Protein AF-A0A6P0IY84-F1 (afdb_monomer_lite)

Radius of gyration: 12.88 Å; chains: 1; bounding box: 27×34×36 Å

Secondary structure (DSSP, 8-state):
-PPPTTS-----TT---TT--TTS-SS-------HHHHHHHHHHHHHT--------TTSSHHHHHHHHHHHHT----------

pLDDT: mean 91.69, std 11.16, range [49.09, 97.69]

Sequence (83 aa):
MKLPTKLTFENHLTRRPKNAHKDSPQQPEPYVVSSELKKAVNLAIYLRRPLLLEGDAGCGKTRLASAVAYELGLPLYRWDVRS

Foldseek 3Di:
DDFDPLQAQPLDQPQADPPFDPQADPHAQRDDDDPVRSVQVSVCVRVVHDDDDDDDPPPCPVSVLNNSSRNNSHHDDDDDDDD

Structure (mmCIF, N/CA/C/O backbone):
data_AF-A0A6P0IY84-F1
#
_entry.id   AF-A0A6P0IY84-F1
#
loop_
_atom_site.group_PDB
_atom_site.id
_atom_site.type_symbol
_atom_site.label_atom_id
_atom_site.label_alt_id
_atom_site.label_comp_id
_atom_site.label_asym_id
_atom_site.label_entity_id
_atom_site.label_seq_id
_atom_site.pdbx_PDB_ins_code
_atom_site.Cartn_x
_atom_site.Cartn_y
_atom_site.Cartn_z
_atom_site.occupancy
_atom_site.B_iso_or_equiv
_atom_site.auth_seq_id
_atom_site.auth_comp_id
_atom_site.auth_asym_id
_atom_site.auth_atom_id
_atom_site.pdbx_PDB_model_num
ATOM 1 N N . MET A 1 1 ? -11.574 19.540 1.283 1.00 50.78 1 MET A N 1
ATOM 2 C CA . MET A 1 1 ? -12.476 18.413 0.957 1.00 50.78 1 MET A CA 1
ATOM 3 C C . MET A 1 1 ? -12.117 17.243 1.869 1.00 50.78 1 MET A C 1
ATOM 5 O O . MET A 1 1 ? -11.008 16.741 1.757 1.00 50.78 1 MET A O 1
ATOM 9 N N . LYS A 1 2 ? -12.964 16.888 2.848 1.00 49.09 2 LYS A N 1
ATOM 10 C CA . LYS A 1 2 ? -12.708 15.750 3.754 1.00 49.09 2 LYS A CA 1
ATOM 11 C C . LYS A 1 2 ? -13.229 14.472 3.091 1.00 49.09 2 LYS A C 1
ATOM 13 O O . LYS A 1 2 ? -14.398 14.421 2.724 1.00 49.09 2 LYS A O 1
ATOM 18 N N . LEU A 1 3 ? -12.358 13.484 2.897 1.00 5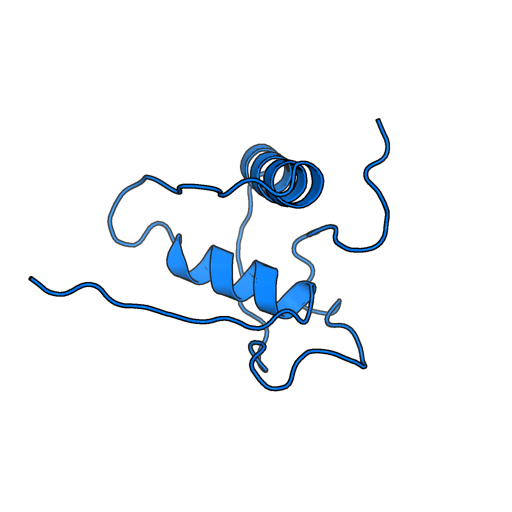2.94 3 LEU A N 1
ATOM 19 C CA . LEU A 1 3 ? -12.727 12.178 2.344 1.00 52.94 3 LEU A CA 1
ATOM 20 C C . LEU A 1 3 ? -13.526 11.377 3.396 1.00 52.94 3 LEU A C 1
ATOM 22 O O . LEU A 1 3 ? -13.272 11.542 4.592 1.00 52.94 3 LEU A O 1
ATOM 26 N N . PRO A 1 4 ? -14.498 10.540 2.991 1.00 50.38 4 PRO A N 1
ATOM 27 C CA . PRO A 1 4 ? -15.271 9.705 3.901 1.00 50.38 4 PRO A CA 1
ATOM 28 C C . PRO A 1 4 ? -14.335 8.797 4.702 1.00 50.38 4 PRO A C 1
ATOM 30 O O . PRO A 1 4 ? -13.503 8.081 4.155 1.00 50.38 4 PRO A O 1
ATOM 33 N N . THR A 1 5 ? -14.503 8.825 6.019 1.00 60.38 5 THR A N 1
ATOM 34 C CA . THR A 1 5 ? -13.565 8.343 7.044 1.00 60.38 5 THR A CA 1
ATOM 35 C C . THR A 1 5 ? -13.297 6.839 7.051 1.00 60.38 5 THR A C 1
ATOM 37 O O . TH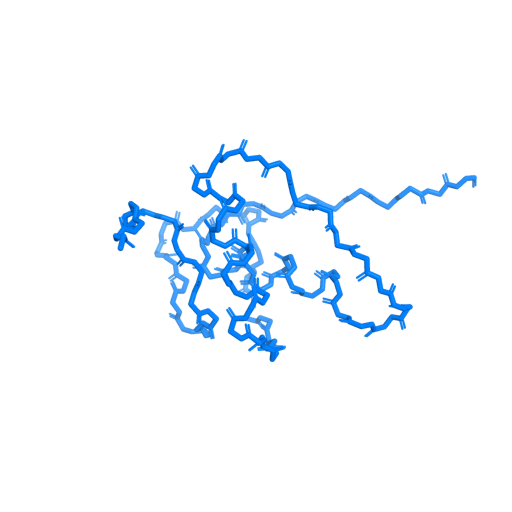R A 1 5 ? -12.424 6.392 7.790 1.00 60.38 5 THR A O 1
ATOM 40 N N . LYS A 1 6 ? -14.047 6.032 6.289 1.00 74.31 6 LYS A N 1
ATOM 41 C CA . LYS A 1 6 ? -14.047 4.575 6.479 1.00 74.31 6 LYS A CA 1
ATOM 42 C C . LYS A 1 6 ? -12.860 3.861 5.822 1.00 74.31 6 LYS A C 1
ATOM 44 O O . LYS A 1 6 ? -12.491 2.798 6.302 1.00 74.31 6 LYS A O 1
ATOM 49 N N . LEU A 1 7 ? -12.260 4.421 4.767 1.00 88.69 7 LEU A N 1
ATOM 50 C CA . LEU A 1 7 ? -11.130 3.817 4.047 1.00 88.69 7 LEU A CA 1
ATOM 51 C C . LEU A 1 7 ? -10.160 4.906 3.567 1.00 88.69 7 LEU A C 1
ATOM 53 O O . LEU A 1 7 ? -10.210 5.331 2.416 1.00 88.69 7 LEU A O 1
ATOM 57 N N . THR A 1 8 ? -9.289 5.361 4.465 1.00 94.56 8 THR A N 1
ATOM 58 C CA . THR A 1 8 ? -8.225 6.325 4.147 1.00 94.56 8 THR A CA 1
ATOM 59 C C . THR A 1 8 ? -6.882 5.705 4.482 1.00 94.56 8 THR A C 1
ATOM 61 O O . THR A 1 8 ? -6.655 5.355 5.639 1.00 94.56 8 THR A O 1
ATOM 64 N N . PHE A 1 9 ? -6.003 5.596 3.492 1.00 95.50 9 PHE A N 1
ATOM 65 C CA . PHE A 1 9 ? -4.623 5.154 3.640 1.00 95.50 9 PHE A CA 1
ATOM 66 C C . PHE A 1 9 ? -3.739 6.321 4.102 1.00 95.50 9 PHE A C 1
ATOM 68 O O . PHE A 1 9 ? -3.631 7.334 3.405 1.00 95.50 9 PHE A O 1
ATOM 75 N N . GLU A 1 10 ? -3.115 6.183 5.272 1.00 94.81 10 GLU A N 1
ATOM 76 C CA . GLU A 1 10 ? -2.206 7.175 5.864 1.00 94.81 10 GLU A CA 1
ATOM 77 C C . GLU A 1 10 ? -0.735 6.740 5.867 1.00 94.81 10 GLU A C 1
ATOM 79 O O . GLU A 1 10 ? 0.135 7.571 6.120 1.00 94.81 10 GLU A O 1
ATOM 84 N N . ASN A 1 11 ? -0.456 5.489 5.497 1.00 94.31 11 ASN A N 1
ATOM 85 C CA . ASN A 1 11 ? 0.849 4.835 5.534 1.00 94.31 11 ASN A CA 1
ATOM 86 C C . ASN A 1 11 ? 1.402 4.671 6.962 1.00 94.31 11 ASN A C 1
ATOM 88 O O . ASN A 1 11 ? 2.546 5.015 7.257 1.00 94.31 11 ASN A O 1
ATOM 92 N N . HIS A 1 12 ? 0.566 4.151 7.867 1.00 93.31 12 HIS A N 1
ATOM 93 C CA . HIS A 1 12 ? 0.895 3.897 9.273 1.00 93.31 12 HIS A CA 1
ATOM 94 C C . HIS A 1 12 ? 0.989 2.393 9.570 1.00 93.31 12 HIS A C 1
ATOM 96 O O . HIS A 1 12 ? -0.013 1.677 9.564 1.00 93.31 12 HIS A O 1
ATOM 102 N N . LEU A 1 13 ? 2.182 1.927 9.954 1.00 90.44 13 LEU A N 1
ATOM 103 C CA . LEU A 1 13 ? 2.481 0.505 10.205 1.00 90.44 13 LEU A CA 1
ATOM 104 C C . LEU A 1 13 ? 1.666 -0.131 11.346 1.00 90.44 13 LEU A C 1
ATOM 106 O O . LEU A 1 13 ? 1.571 -1.353 11.445 1.00 90.44 13 LEU A O 1
ATOM 110 N N . THR A 1 14 ? 1.070 0.683 12.216 1.00 91.31 14 THR A N 1
ATOM 111 C CA . THR A 1 14 ? 0.329 0.230 13.402 1.00 91.31 14 THR A CA 1
ATOM 112 C C . THR A 1 14 ? -1.189 0.325 13.257 1.00 91.31 14 THR A C 1
ATOM 114 O O . THR A 1 14 ? -1.914 -0.079 14.161 1.00 91.31 14 THR A O 1
ATOM 117 N N . ARG A 1 15 ? -1.703 0.844 12.136 1.00 90.19 15 ARG A N 1
ATOM 118 C CA . ARG A 1 15 ? -3.121 1.221 12.003 1.00 90.19 15 ARG A CA 1
ATOM 119 C C . ARG A 1 15 ? -4.027 0.102 11.467 1.00 90.19 15 ARG A C 1
ATOM 121 O O . ARG A 1 15 ? -5.178 0.352 11.123 1.00 90.19 15 ARG A O 1
ATOM 128 N N . ARG A 1 16 ? -3.549 -1.144 11.440 1.00 91.81 16 ARG A N 1
ATOM 129 C CA . ARG A 1 16 ? -4.358 -2.283 10.991 1.00 91.81 16 ARG A CA 1
ATOM 130 C C . ARG A 1 16 ? -5.623 -2.435 11.863 1.00 91.81 16 ARG A C 1
ATOM 132 O O . ARG A 1 16 ? -5.510 -2.476 13.091 1.00 91.81 16 ARG A O 1
ATOM 139 N N . PRO A 1 17 ? -6.829 -2.542 11.273 1.00 92.88 17 PRO A N 1
ATOM 140 C CA . PRO A 1 17 ? -8.067 -2.677 12.035 1.00 92.88 17 PRO A CA 1
ATOM 141 C C . PRO A 1 17 ? -8.175 -4.047 12.721 1.00 92.88 17 PRO A C 1
ATOM 143 O O . PRO A 1 17 ? -7.724 -5.062 12.193 1.00 92.88 17 PRO A O 1
ATOM 146 N N . LYS A 1 18 ? -8.838 -4.095 13.887 1.00 91.50 18 LYS A N 1
ATOM 147 C CA . LYS A 1 18 ? -9.052 -5.343 14.653 1.00 91.50 18 LYS A CA 1
ATOM 148 C C . LYS A 1 18 ? -9.875 -6.388 13.890 1.00 91.50 18 LYS A C 1
ATOM 150 O O . LYS A 1 18 ? -9.689 -7.578 14.095 1.00 91.50 18 LYS A O 1
ATOM 155 N N . ASN A 1 19 ? -10.783 -5.941 13.026 1.00 92.81 19 ASN A N 1
ATOM 156 C CA . ASN A 1 19 ? -11.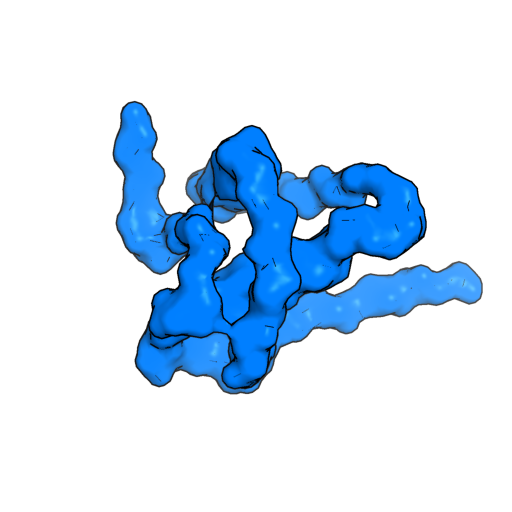651 -6.769 12.190 1.00 92.81 19 ASN A CA 1
ATOM 157 C C . ASN A 1 19 ? -11.145 -6.860 10.738 1.00 92.81 19 ASN A C 1
ATOM 159 O O . ASN A 1 19 ? -11.946 -6.841 9.804 1.00 92.81 19 ASN A O 1
ATOM 163 N N . ALA A 1 20 ? -9.823 -6.909 10.547 1.00 94.50 20 ALA A N 1
ATOM 164 C CA . ALA A 1 20 ? -9.219 -7.076 9.230 1.00 94.50 20 ALA A CA 1
ATOM 165 C C . ALA A 1 20 ? -9.667 -8.383 8.558 1.00 94.50 20 ALA A C 1
ATOM 167 O O . ALA A 1 20 ? -9.906 -9.400 9.212 1.00 94.50 20 ALA A O 1
ATOM 168 N N . HIS A 1 21 ? -9.743 -8.357 7.230 1.00 96.75 21 HIS A N 1
ATOM 169 C CA . HIS A 1 21 ? -10.034 -9.541 6.440 1.00 96.75 21 HIS A CA 1
ATOM 170 C C . HIS A 1 21 ? -8.965 -10.625 6.655 1.00 96.75 21 HIS A C 1
ATOM 172 O O . HIS A 1 21 ? -7.776 -10.324 6.762 1.00 96.75 21 HIS A O 1
ATOM 178 N N . LYS A 1 22 ? -9.367 -11.902 6.665 1.00 96.25 22 LYS A N 1
ATOM 179 C CA . LYS A 1 22 ? -8.440 -13.041 6.831 1.00 96.25 22 LYS A CA 1
ATOM 180 C C . LYS A 1 22 ? -7.343 -13.084 5.756 1.00 96.25 22 LYS A C 1
ATOM 182 O O . LYS A 1 22 ? -6.199 -13.394 6.064 1.00 96.25 22 LYS A O 1
ATOM 187 N N . ASP A 1 23 ? -7.692 -12.686 4.533 1.00 97.25 23 ASP A N 1
ATOM 188 C CA . ASP A 1 23 ? -6.784 -12.634 3.376 1.00 97.25 23 ASP A CA 1
ATOM 189 C C . ASP A 1 23 ? -6.045 -11.284 3.259 1.00 97.25 23 ASP A C 1
ATOM 191 O O . ASP A 1 23 ? -5.453 -10.984 2.222 1.00 97.25 23 ASP A O 1
ATOM 195 N N . SER A 1 24 ? -6.110 -10.417 4.279 1.00 96.81 24 SER A N 1
ATOM 196 C CA . SER A 1 24 ? -5.236 -9.241 4.324 1.00 96.81 24 SER A CA 1
ATOM 197 C C . SER A 1 24 ? -3.798 -9.677 4.621 1.00 96.81 24 SER A C 1
ATOM 199 O O . SER A 1 24 ? -3.593 -10.690 5.302 1.00 96.81 24 SER A O 1
ATOM 201 N N . PRO A 1 25 ? -2.783 -8.885 4.238 1.00 96.88 25 PRO A N 1
ATOM 202 C CA . PRO A 1 25 ? -1.441 -9.072 4.774 1.00 96.88 25 PRO A CA 1
ATOM 203 C C . PRO A 1 25 ? -1.473 -9.072 6.311 1.00 96.88 25 PRO A C 1
ATOM 205 O O . PRO A 1 25 ? -2.209 -8.295 6.929 1.00 96.88 25 PRO A O 1
ATOM 208 N N . GLN A 1 26 ? -0.716 -9.984 6.924 1.00 95.38 26 GLN A N 1
ATOM 209 C CA . GLN A 1 26 ? -0.657 -10.145 8.386 1.00 95.38 26 GLN A CA 1
ATOM 210 C C . GLN A 1 26 ? 0.523 -9.398 9.008 1.00 95.38 26 GLN A C 1
ATOM 212 O O . GLN A 1 26 ? 0.484 -9.060 10.188 1.00 95.38 26 GLN A O 1
ATOM 217 N N . GLN A 1 27 ? 1.558 -9.129 8.212 1.00 95.06 27 GLN A N 1
ATOM 218 C CA . GLN A 1 27 ? 2.731 -8.366 8.618 1.00 95.06 27 GLN A CA 1
ATOM 219 C C . GLN A 1 27 ? 2.692 -6.978 7.971 1.00 95.06 27 GLN A C 1
ATOM 221 O O . GLN A 1 27 ? 2.237 -6.867 6.827 1.00 95.06 27 GLN A O 1
ATOM 226 N N . PRO A 1 28 ? 3.150 -5.930 8.680 1.00 95.50 28 PRO A N 1
ATOM 227 C CA . PRO A 1 28 ? 3.266 -4.603 8.098 1.00 95.50 28 PRO A CA 1
ATOM 228 C C . PRO A 1 28 ? 4.281 -4.619 6.953 1.00 95.50 28 PRO A C 1
ATOM 230 O O . PRO A 1 28 ? 5.336 -5.237 7.067 1.00 95.50 28 PRO A O 1
ATOM 233 N N . GLU A 1 29 ? 3.980 -3.896 5.877 1.00 94.06 29 GLU A N 1
ATOM 234 C CA . GLU A 1 29 ? 4.913 -3.633 4.780 1.00 94.06 29 GLU A CA 1
ATOM 235 C C . GLU A 1 29 ? 5.432 -2.194 4.916 1.00 94.06 29 GLU A C 1
ATOM 237 O O . GLU A 1 29 ? 4.677 -1.249 4.659 1.00 94.06 29 GLU A O 1
ATOM 242 N N . PRO A 1 30 ? 6.693 -1.988 5.335 1.00 93.94 30 PRO A N 1
ATOM 243 C CA . PRO A 1 30 ? 7.305 -0.670 5.348 1.00 93.94 30 PRO A CA 1
ATOM 244 C C . PRO A 1 30 ? 7.379 -0.099 3.933 1.00 93.94 30 PRO A C 1
ATOM 246 O O . PRO A 1 30 ? 8.092 -0.609 3.069 1.00 93.94 30 PRO A O 1
ATOM 249 N N . TYR A 1 31 ? 6.656 0.991 3.698 1.00 94.69 31 TYR A N 1
ATOM 250 C CA . TYR A 1 31 ? 6.635 1.667 2.410 1.00 94.69 31 TYR A CA 1
ATOM 251 C C . TYR A 1 31 ? 6.873 3.162 2.601 1.00 94.69 31 TYR A C 1
ATOM 253 O O . TYR A 1 31 ? 6.320 3.776 3.510 1.00 94.69 31 TYR A O 1
ATOM 261 N N . VAL A 1 32 ? 7.705 3.762 1.752 1.00 94.81 32 VAL A N 1
ATOM 262 C CA . VAL A 1 32 ? 7.918 5.213 1.737 1.00 94.81 32 VAL A CA 1
ATOM 263 C C . VAL A 1 32 ? 7.018 5.791 0.654 1.00 94.81 32 VAL A C 1
ATOM 265 O O . VAL A 1 32 ? 7.255 5.576 -0.532 1.00 94.81 32 VAL A O 1
ATOM 268 N N . VAL A 1 33 ? 5.960 6.495 1.061 1.00 94.62 33 VAL A N 1
ATOM 269 C CA . VAL A 1 33 ? 4.975 7.078 0.143 1.00 94.62 33 VAL A CA 1
ATOM 270 C C . VAL A 1 33 ? 5.172 8.590 0.027 1.00 94.62 33 VAL A C 1
ATOM 272 O O . VAL A 1 33 ? 5.318 9.278 1.038 1.00 94.62 33 VAL A O 1
ATOM 275 N N . SER A 1 34 ? 5.139 9.123 -1.196 1.00 95.94 34 SER A N 1
ATOM 276 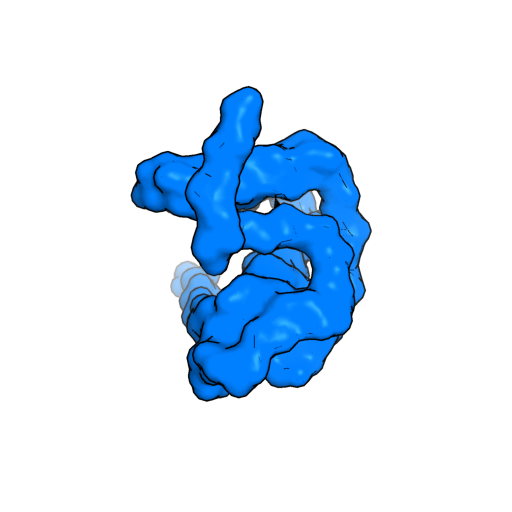C CA . SER A 1 34 ? 5.033 10.571 -1.408 1.00 95.94 34 SER A CA 1
ATOM 277 C C . SER A 1 34 ? 3.617 11.064 -1.097 1.00 95.94 34 SER A C 1
ATOM 279 O O . SER A 1 34 ? 2.648 10.294 -1.088 1.00 95.94 34 SER A O 1
ATOM 281 N N . SER A 1 35 ? 3.464 12.366 -0.860 1.00 96.12 35 SER A N 1
ATOM 282 C CA . SER A 1 35 ? 2.151 12.952 -0.566 1.00 96.12 35 SER A CA 1
ATOM 283 C C . SER A 1 35 ? 1.166 12.799 -1.738 1.00 96.12 35 SER A C 1
ATOM 285 O O . SER A 1 35 ? -0.027 12.562 -1.549 1.00 96.12 35 SER A O 1
ATOM 287 N N . GLU A 1 36 ? 1.695 12.841 -2.953 1.00 96.44 36 GLU A N 1
ATOM 288 C CA . GLU A 1 36 ? 1.023 12.779 -4.239 1.00 96.44 36 GLU A CA 1
ATOM 289 C C . GLU A 1 36 ? 0.528 11.364 -4.516 1.00 96.44 36 GLU A C 1
ATOM 291 O O . GLU A 1 36 ? -0.643 11.174 -4.847 1.00 96.44 36 GLU A O 1
ATOM 296 N N . LEU A 1 37 ? 1.379 10.359 -4.288 1.00 96.75 37 LEU A N 1
ATOM 297 C CA . LEU A 1 37 ? 1.006 8.956 -4.427 1.00 96.75 37 LEU A CA 1
ATOM 298 C C . LEU A 1 37 ? -0.047 8.563 -3.386 1.00 96.75 37 LEU A C 1
ATOM 300 O O . LEU A 1 37 ? -1.048 7.932 -3.728 1.00 96.75 37 LEU A O 1
ATOM 304 N N . LYS A 1 38 ? 0.108 9.019 -2.135 1.00 97.00 38 LYS A N 1
ATOM 305 C CA . LYS A 1 38 ? -0.908 8.833 -1.089 1.00 97.00 38 LYS A CA 1
ATOM 306 C C . LYS A 1 38 ? -2.248 9.452 -1.495 1.00 97.00 38 LYS A C 1
ATOM 308 O O . LYS A 1 38 ? -3.302 8.835 -1.327 1.00 97.00 38 LYS A O 1
ATOM 313 N N . LYS A 1 39 ? -2.222 10.661 -2.062 1.00 96.69 39 LYS A N 1
ATOM 314 C CA . LYS A 1 39 ? -3.423 11.343 -2.559 1.00 96.69 39 LYS A CA 1
ATOM 315 C C . LYS A 1 39 ? -4.077 10.574 -3.709 1.00 96.69 39 LYS A C 1
ATOM 317 O O . LYS A 1 39 ? -5.296 10.434 -3.695 1.00 96.69 39 LYS A O 1
ATOM 322 N N . ALA A 1 40 ? -3.299 10.047 -4.654 1.00 97.38 40 ALA A N 1
ATOM 323 C CA . ALA A 1 40 ? -3.810 9.243 -5.764 1.00 97.38 40 ALA A CA 1
ATOM 324 C C . ALA A 1 40 ? -4.510 7.962 -5.279 1.00 97.38 40 ALA A C 1
ATOM 326 O O . ALA A 1 40 ? -5.636 7.688 -5.694 1.00 97.38 40 ALA A O 1
ATOM 327 N N . VAL A 1 41 ? -3.899 7.233 -4.335 1.00 97.25 41 VAL A N 1
ATOM 328 C CA . VAL A 1 41 ? -4.498 6.042 -3.701 1.00 97.25 41 VAL A CA 1
ATOM 329 C C . VAL A 1 41 ? -5.833 6.383 -3.042 1.00 97.25 41 VAL A C 1
ATOM 331 O O . VAL A 1 41 ? -6.856 5.764 -3.334 1.00 97.25 41 VAL A O 1
ATOM 334 N N . ASN A 1 42 ? -5.848 7.408 -2.190 1.00 97.19 42 ASN A N 1
ATOM 335 C CA . ASN A 1 42 ? -7.055 7.810 -1.472 1.00 97.19 42 ASN A CA 1
ATOM 336 C C . ASN A 1 42 ? -8.158 8.326 -2.406 1.00 97.19 42 ASN A C 1
ATOM 338 O O . ASN A 1 42 ? -9.341 8.089 -2.159 1.00 97.19 42 ASN A O 1
ATOM 342 N N . LEU A 1 43 ? -7.788 8.993 -3.500 1.00 96.38 43 LEU A N 1
ATOM 343 C CA . LEU A 1 43 ? -8.739 9.434 -4.513 1.00 96.38 43 LEU A CA 1
ATOM 344 C C . LEU A 1 43 ? -9.352 8.247 -5.265 1.00 96.38 43 LEU A C 1
ATOM 346 O O . LEU A 1 43 ? -10.565 8.219 -5.451 1.00 96.38 43 LEU A O 1
ATOM 350 N N . ALA A 1 44 ? -8.549 7.252 -5.649 1.00 97.12 44 ALA A N 1
ATOM 351 C CA . ALA A 1 44 ? -9.040 6.042 -6.306 1.00 97.12 44 ALA A CA 1
ATOM 352 C C . ALA A 1 44 ? -10.037 5.274 -5.420 1.00 97.12 44 ALA A C 1
ATOM 354 O O . ALA A 1 44 ? -11.118 4.904 -5.885 1.00 97.12 44 ALA A O 1
ATOM 355 N N . ILE A 1 45 ? -9.724 5.129 -4.125 1.00 95.62 45 ILE A N 1
ATOM 356 C CA . ILE A 1 45 ? -10.627 4.532 -3.126 1.00 95.62 45 ILE A CA 1
ATOM 357 C C . ILE A 1 45 ? -11.937 5.323 -3.044 1.00 95.62 45 ILE A C 1
ATOM 359 O O . ILE A 1 45 ? -13.022 4.745 -3.128 1.00 95.62 45 ILE A O 1
ATOM 363 N N . TYR A 1 46 ? -11.844 6.647 -2.912 1.00 94.81 46 TYR A N 1
ATOM 364 C CA . TYR A 1 46 ? -13.007 7.522 -2.797 1.00 94.81 46 TYR A CA 1
ATOM 365 C C . TYR A 1 46 ? -13.923 7.459 -4.020 1.00 94.81 46 TYR A C 1
ATOM 367 O O . TYR A 1 46 ? -15.139 7.332 -3.880 1.00 94.81 46 TYR A O 1
ATOM 375 N N . LEU A 1 47 ? -13.335 7.507 -5.215 1.00 95.62 47 LEU A N 1
ATOM 376 C CA . LEU A 1 47 ? -14.059 7.448 -6.482 1.00 95.62 47 LEU A CA 1
ATOM 377 C C . LEU A 1 47 ? -14.541 6.034 -6.827 1.00 95.62 47 LEU A C 1
ATOM 379 O O . LEU A 1 47 ? -15.315 5.882 -7.772 1.00 95.62 47 LEU A O 1
ATOM 383 N N . ARG A 1 48 ? -14.085 5.008 -6.093 1.00 94.38 48 ARG A N 1
ATOM 384 C CA . ARG A 1 48 ? -14.291 3.587 -6.415 1.00 94.38 48 ARG A CA 1
ATOM 385 C C . ARG A 1 48 ? -13.857 3.267 -7.846 1.00 94.38 48 ARG A C 1
ATOM 387 O O . ARG A 1 48 ? -14.559 2.588 -8.593 1.00 94.38 48 ARG A O 1
ATOM 394 N N . ARG A 1 49 ? -12.709 3.812 -8.245 1.00 97.00 49 ARG A N 1
ATOM 395 C CA . ARG A 1 49 ? -12.119 3.616 -9.572 1.00 97.00 49 ARG A CA 1
ATOM 396 C C . ARG A 1 49 ? -10.816 2.828 -9.445 1.00 97.00 49 ARG A C 1
ATOM 398 O O . ARG A 1 49 ? -10.129 2.969 -8.433 1.00 97.00 49 ARG A O 1
ATOM 405 N N . PRO A 1 50 ? -10.471 2.003 -10.446 1.00 97.50 50 PRO A N 1
ATO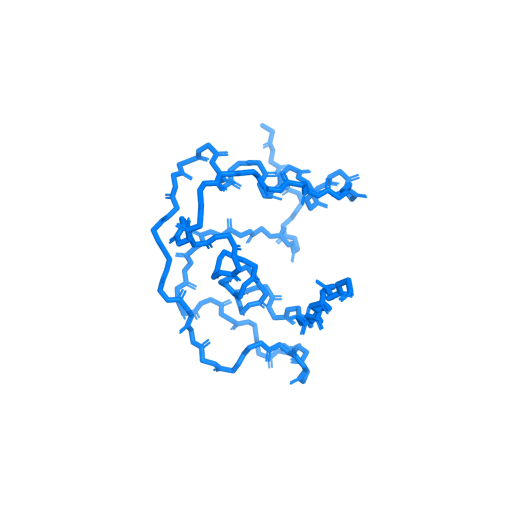M 406 C CA . PRO A 1 50 ? -9.186 1.319 -10.463 1.00 97.50 50 PRO A CA 1
ATOM 407 C C . PRO A 1 50 ? -8.035 2.331 -10.522 1.00 97.50 50 PRO A C 1
ATOM 409 O O . PRO A 1 50 ? -8.164 3.394 -11.130 1.00 97.50 50 PRO A O 1
ATOM 412 N N . LEU A 1 51 ? -6.908 1.976 -9.903 1.00 97.00 51 LEU A N 1
ATOM 413 C CA . LEU A 1 51 ? -5.655 2.725 -9.967 1.00 97.00 51 LEU A CA 1
ATOM 414 C C . LEU A 1 51 ? -4.614 1.879 -10.698 1.00 97.00 51 LEU A C 1
ATOM 416 O O . LEU A 1 51 ? -4.215 0.828 -10.197 1.00 97.00 51 LEU A O 1
ATOM 420 N N . LEU A 1 52 ? -4.180 2.341 -11.869 1.00 97.00 52 LEU A N 1
ATOM 421 C CA . LEU A 1 52 ? -3.043 1.763 -12.578 1.00 97.00 52 LEU A CA 1
ATOM 422 C C . LEU A 1 52 ? -1.759 2.443 -12.094 1.00 97.00 52 LEU A C 1
ATOM 424 O O . LEU A 1 52 ? -1.696 3.668 -12.019 1.00 97.00 52 LEU A O 1
ATOM 428 N N . LEU A 1 53 ? -0.752 1.644 -11.747 1.00 94.94 53 LEU A N 1
ATOM 429 C CA . LEU A 1 53 ? 0.556 2.130 -11.318 1.00 94.94 53 LEU A CA 1
ATOM 430 C C . LEU A 1 53 ? 1.599 1.794 -12.379 1.00 94.94 53 LEU A C 1
ATOM 432 O O . LEU A 1 53 ? 1.834 0.621 -12.671 1.00 94.94 53 LEU A O 1
ATOM 436 N N . GLU A 1 54 ? 2.264 2.821 -12.888 1.00 94.25 54 GLU A N 1
ATOM 437 C CA . GLU A 1 54 ? 3.371 2.708 -13.836 1.00 94.25 54 GLU A CA 1
ATOM 438 C C . GLU A 1 54 ? 4.712 3.001 -13.149 1.00 94.25 54 GLU A C 1
ATOM 440 O O . GLU A 1 54 ? 4.762 3.563 -12.054 1.00 94.25 54 GLU A O 1
ATOM 445 N N . GLY A 1 55 ? 5.809 2.565 -13.767 1.00 93.69 55 GLY A N 1
ATOM 446 C CA . GLY A 1 55 ? 7.176 2.798 -13.294 1.00 93.69 55 GLY A CA 1
ATOM 447 C C . GLY A 1 55 ? 8.079 1.587 -13.497 1.00 93.69 55 GLY A C 1
ATOM 448 O O . GLY A 1 55 ? 7.601 0.499 -13.837 1.00 93.69 55 GLY A O 1
ATOM 449 N N . ASP A 1 56 ? 9.368 1.740 -13.216 1.00 95.31 56 ASP A N 1
ATOM 450 C CA . ASP A 1 56 ? 10.369 0.708 -13.493 1.00 95.31 56 ASP A CA 1
ATOM 451 C C . ASP A 1 56 ? 10.220 -0.539 -12.613 1.00 95.31 56 ASP A C 1
ATOM 453 O O . ASP A 1 56 ? 9.559 -0.558 -11.559 1.00 95.31 56 ASP A O 1
ATOM 457 N N . ALA A 1 57 ? 10.831 -1.635 -13.061 1.00 92.38 57 ALA A N 1
ATOM 458 C CA . ALA A 1 57 ? 10.962 -2.833 -12.248 1.00 92.38 57 ALA A CA 1
ATOM 459 C C . ALA A 1 57 ? 11.657 -2.482 -10.919 1.00 92.38 57 ALA A C 1
ATOM 461 O O . ALA A 1 57 ? 12.679 -1.808 -10.893 1.00 92.38 57 ALA A O 1
ATOM 462 N N . GLY A 1 58 ? 11.081 -2.920 -9.797 1.00 91.44 58 GLY A N 1
ATOM 463 C CA . GLY A 1 58 ? 11.643 -2.648 -8.470 1.00 91.44 58 GLY A CA 1
ATOM 464 C C . GLY A 1 58 ? 11.185 -1.350 -7.789 1.00 91.44 58 GLY A C 1
ATOM 465 O O . GLY A 1 58 ? 11.422 -1.218 -6.594 1.00 91.44 58 GLY A O 1
ATOM 466 N N . CYS A 1 59 ? 10.420 -0.457 -8.435 1.00 93.50 59 CYS A N 1
ATOM 467 C CA . CYS A 1 59 ? 9.914 0.786 -7.805 1.00 93.50 59 CYS A CA 1
ATOM 468 C C . CYS A 1 59 ? 8.827 0.586 -6.721 1.00 93.50 59 CYS A C 1
ATOM 470 O O . CYS A 1 59 ? 8.125 1.520 -6.343 1.00 93.50 59 CYS A O 1
ATOM 472 N N . GLY A 1 60 ? 8.621 -0.641 -6.237 1.00 94.50 60 GLY A N 1
ATOM 473 C CA . GLY A 1 60 ? 7.730 -0.907 -5.105 1.00 94.50 60 GLY A CA 1
ATOM 474 C C . GLY A 1 60 ? 6.226 -0.916 -5.408 1.00 94.50 60 GLY A C 1
ATOM 475 O O . GLY A 1 60 ? 5.444 -0.944 -4.466 1.00 94.50 60 GLY A O 1
ATOM 476 N N . LYS A 1 61 ? 5.790 -0.964 -6.675 1.00 96.12 61 LYS A N 1
ATOM 477 C CA . LYS A 1 61 ? 4.359 -1.026 -7.063 1.00 96.12 61 LYS A CA 1
ATOM 478 C C . LYS A 1 61 ? 3.578 -2.126 -6.324 1.00 96.12 61 LYS A C 1
ATOM 480 O O . LYS A 1 61 ? 2.551 -1.862 -5.708 1.00 96.12 61 LYS A O 1
ATOM 485 N N . THR A 1 62 ? 4.103 -3.354 -6.321 1.00 95.56 62 THR A N 1
ATOM 486 C CA . THR A 1 62 ? 3.499 -4.493 -5.605 1.00 95.56 62 THR A CA 1
ATOM 487 C C . THR A 1 62 ? 3.508 -4.294 -4.087 1.00 95.56 62 THR A C 1
ATOM 489 O O . THR A 1 62 ? 2.556 -4.674 -3.411 1.00 95.56 62 THR A O 1
ATOM 492 N N . ARG A 1 63 ? 4.559 -3.665 -3.543 1.00 96.44 63 ARG A N 1
ATOM 493 C CA . ARG A 1 63 ? 4.666 -3.379 -2.104 1.00 96.44 63 ARG A CA 1
ATOM 494 C C . ARG A 1 63 ? 3.665 -2.316 -1.659 1.00 96.44 63 ARG A C 1
ATOM 496 O O . ARG A 1 63 ? 3.079 -2.469 -0.596 1.00 96.44 63 ARG A O 1
ATOM 503 N N . LEU A 1 64 ? 3.383 -1.307 -2.489 1.00 97.38 64 LEU A N 1
ATOM 504 C CA . LEU A 1 64 ? 2.334 -0.324 -2.203 1.00 97.38 64 LEU A CA 1
ATOM 505 C C . LEU A 1 64 ? 0.969 -1.001 -2.030 1.00 97.38 64 LEU A C 1
ATOM 507 O O . LEU A 1 64 ? 0.263 -0.705 -1.071 1.00 97.38 64 LEU A O 1
ATOM 511 N N . ALA A 1 65 ? 0.613 -1.943 -2.909 1.00 96.94 65 ALA A N 1
ATOM 512 C CA . ALA A 1 65 ? -0.637 -2.693 -2.774 1.00 96.94 65 ALA A CA 1
ATOM 513 C C . ALA A 1 65 ? -0.706 -3.463 -1.440 1.00 96.94 65 ALA A C 1
ATOM 515 O O . ALA A 1 65 ? -1.743 -3.447 -0.777 1.00 96.94 65 ALA A O 1
ATOM 516 N N . SER A 1 66 ? 0.410 -4.070 -1.016 1.00 97.31 66 SER A N 1
ATOM 517 C CA . SER A 1 66 ? 0.531 -4.741 0.287 1.00 97.31 66 SER A CA 1
ATOM 518 C C . SER A 1 66 ? 0.362 -3.775 1.462 1.00 97.31 66 SER A C 1
ATOM 520 O O . SER A 1 66 ? -0.458 -4.023 2.344 1.00 97.31 66 SER A O 1
ATOM 522 N N . ALA A 1 67 ? 1.056 -2.633 1.444 1.00 97.69 67 ALA A N 1
ATOM 523 C CA . ALA A 1 67 ? 0.965 -1.615 2.491 1.00 97.69 67 ALA A CA 1
ATOM 524 C C . ALA A 1 67 ? -0.465 -1.064 2.643 1.00 97.69 67 ALA A C 1
ATOM 526 O O . ALA A 1 67 ? -0.983 -0.968 3.758 1.00 97.69 67 ALA A O 1
ATOM 527 N N . VAL A 1 68 ? -1.135 -0.775 1.522 1.00 97.12 68 VAL A N 1
ATOM 528 C CA . VAL A 1 68 ? -2.528 -0.303 1.506 1.00 97.12 68 VAL A CA 1
ATOM 529 C C . VAL A 1 68 ? -3.477 -1.366 2.062 1.00 97.12 68 VAL A C 1
ATOM 531 O O . VAL A 1 68 ? -4.301 -1.064 2.925 1.00 97.12 68 VAL A O 1
ATOM 534 N N . ALA A 1 69 ? -3.361 -2.614 1.600 1.00 97.31 69 ALA A N 1
ATOM 535 C CA . ALA A 1 69 ? -4.219 -3.706 2.054 1.00 97.31 69 ALA A CA 1
ATOM 536 C C . ALA A 1 69 ? -4.024 -4.017 3.546 1.00 97.31 69 ALA A C 1
ATOM 538 O O . ALA A 1 69 ? -5.006 -4.229 4.259 1.00 97.31 69 ALA A O 1
ATOM 539 N N . TYR A 1 70 ? -2.777 -3.993 4.028 1.00 97.56 70 TYR A N 1
ATOM 540 C CA . TYR A 1 70 ? -2.446 -4.176 5.439 1.00 97.56 70 TYR A CA 1
ATOM 541 C C . TYR A 1 70 ? -3.097 -3.101 6.315 1.00 97.56 70 TYR A C 1
ATOM 543 O O . TYR A 1 70 ? -3.813 -3.429 7.263 1.00 97.56 70 TYR A O 1
ATOM 551 N N . GLU A 1 71 ? -2.879 -1.820 5.993 1.00 96.56 71 GLU A N 1
ATOM 552 C CA . GLU A 1 71 ? -3.383 -0.716 6.813 1.00 96.56 71 GLU A CA 1
ATOM 553 C C . GLU A 1 71 ? -4.911 -0.683 6.839 1.00 96.56 71 GLU A C 1
ATOM 555 O O . GLU A 1 71 ? -5.509 -0.467 7.890 1.00 96.56 71 GLU A O 1
ATOM 560 N N . LEU A 1 72 ? -5.550 -0.919 5.694 1.00 95.62 72 LEU A N 1
ATOM 561 C CA . LEU A 1 72 ? -7.006 -0.879 5.583 1.00 95.62 72 LEU A CA 1
ATOM 562 C C . LEU A 1 72 ? -7.681 -2.191 6.013 1.00 95.62 72 LEU A C 1
ATOM 564 O O . LEU A 1 72 ? -8.908 -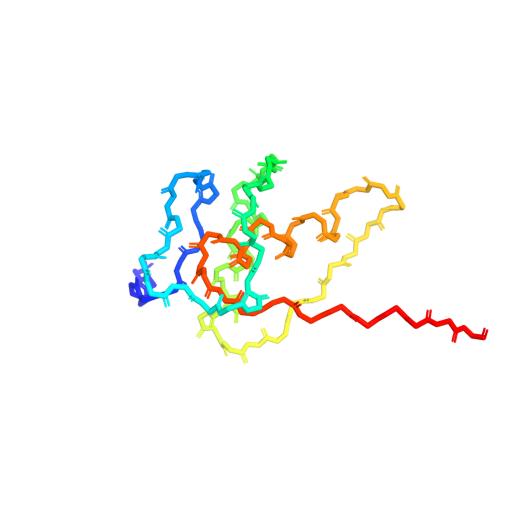2.250 6.079 1.00 95.62 72 LEU A O 1
ATOM 568 N N . GLY A 1 73 ? -6.905 -3.244 6.298 1.00 96.00 73 GLY A N 1
ATOM 569 C CA . GLY A 1 73 ? -7.416 -4.579 6.613 1.00 96.00 73 GLY A CA 1
ATOM 570 C C . GLY A 1 73 ? -8.221 -5.208 5.475 1.00 96.00 73 GLY A C 1
ATOM 571 O O . GLY A 1 73 ? -9.149 -5.975 5.735 1.00 96.00 73 GLY A O 1
ATOM 572 N N . LEU A 1 74 ? -7.903 -4.862 4.227 1.00 96.06 74 LEU A N 1
ATOM 573 C CA . LEU A 1 74 ? -8.583 -5.353 3.028 1.00 96.06 74 LEU A CA 1
ATOM 574 C C . LEU A 1 74 ? -7.902 -6.625 2.500 1.00 96.06 74 LEU A C 1
ATOM 576 O O . LEU A 1 74 ? -6.695 -6.788 2.691 1.00 96.06 74 LEU A O 1
ATOM 580 N N . PRO A 1 75 ? -8.638 -7.531 1.829 1.00 97.69 75 PRO A N 1
ATOM 581 C CA . PRO A 1 75 ? -8.016 -8.666 1.157 1.00 97.69 75 PRO A CA 1
ATOM 582 C C . PRO A 1 75 ? -7.045 -8.203 0.066 1.00 97.69 75 PRO A C 1
ATOM 584 O O . PRO A 1 75 ? -7.328 -7.244 -0.655 1.00 97.69 75 PRO A O 1
ATOM 587 N N . LEU A 1 76 ? -5.934 -8.924 -0.092 1.00 97.50 76 LEU A N 1
ATOM 588 C CA . LEU A 1 76 ? -4.997 -8.729 -1.196 1.00 97.50 76 LEU A CA 1
ATOM 589 C C . LEU A 1 76 ? -4.970 -9.972 -2.084 1.00 97.50 76 LEU A C 1
ATOM 591 O O . LEU A 1 76 ? -4.405 -10.999 -1.716 1.00 97.50 76 LEU A O 1
ATOM 595 N N . TYR A 1 77 ? -5.534 -9.853 -3.282 1.00 96.31 77 TYR A N 1
ATOM 596 C CA . TYR A 1 77 ? -5.469 -10.898 -4.300 1.00 96.31 77 TYR A CA 1
ATOM 597 C C . TYR A 1 77 ? -4.413 -10.533 -5.336 1.00 96.31 77 TYR A C 1
ATOM 599 O O . TYR A 1 77 ? -4.477 -9.472 -5.957 1.00 96.31 77 TYR A O 1
ATOM 607 N N . ARG A 1 78 ? -3.430 -11.413 -5.517 1.00 93.88 78 ARG A N 1
ATOM 608 C CA . ARG A 1 78 ? -2.366 -11.245 -6.504 1.00 93.88 78 ARG A CA 1
ATOM 609 C C . ARG A 1 78 ? -2.628 -12.159 -7.694 1.00 93.88 78 ARG A C 1
ATOM 611 O O . ARG A 1 78 ? -2.812 -13.358 -7.512 1.00 93.88 78 ARG A O 1
ATOM 618 N N . TRP A 1 79 ? -2.609 -11.588 -8.894 1.00 93.94 79 TRP A N 1
ATOM 619 C CA . TRP A 1 79 ? -2.719 -12.327 -10.147 1.00 93.94 79 TRP A CA 1
ATOM 620 C C . TRP A 1 79 ? -1.506 -12.015 -11.018 1.00 93.94 79 TRP A C 1
ATOM 622 O O . TRP A 1 79 ? -1.433 -10.958 -11.645 1.00 93.94 79 TRP A O 1
ATOM 632 N N . ASP A 1 80 ? -0.516 -12.904 -11.006 1.00 89.94 80 ASP A N 1
ATOM 633 C CA . ASP A 1 80 ? 0.663 -12.761 -11.854 1.00 89.94 80 ASP A CA 1
ATOM 634 C C . ASP A 1 80 ? 0.313 -13.241 -13.268 1.00 89.94 80 ASP A C 1
ATOM 636 O O . ASP A 1 80 ? 0.102 -14.431 -13.502 1.00 89.94 80 ASP A O 1
ATOM 640 N N . VAL A 1 81 ? 0.236 -12.309 -14.217 1.00 85.31 81 VAL A N 1
ATOM 641 C CA . VAL A 1 81 ? 0.013 -12.637 -15.628 1.00 85.31 81 VAL A CA 1
ATOM 642 C C . VAL A 1 81 ? 1.345 -13.078 -16.232 1.00 85.31 81 VAL A C 1
ATOM 644 O O . VAL A 1 81 ? 2.289 -12.293 -16.306 1.00 85.31 81 VAL A O 1
ATOM 647 N N . ARG A 1 82 ? 1.424 -14.345 -16.642 1.00 82.44 82 ARG A N 1
ATOM 648 C CA . ARG A 1 82 ? 2.507 -14.883 -17.475 1.00 82.44 82 ARG A CA 1
ATOM 649 C C . ARG A 1 82 ? 1.946 -15.094 -18.879 1.00 82.44 82 ARG A C 1
ATOM 651 O O . ARG A 1 82 ? 0.813 -15.560 -18.998 1.00 82.44 82 ARG A O 1
ATOM 658 N N . SER A 1 83 ? 2.707 -14.700 -19.897 1.00 60.09 83 SER A N 1
ATOM 659 C CA . SER A 1 83 ? 2.420 -15.055 -21.291 1.00 60.09 83 SER A CA 1
ATOM 660 C C . SER A 1 83 ? 2.923 -16.455 -21.610 1.00 60.09 83 SER A C 1
ATOM 662 O O . SER A 1 83 ? 3.833 -16.929 -20.891 1.00 60.09 83 SER A O 1
#